Protein AF-A0A3D5FIF0-F1 (afdb_monomer_lite)

Sequence (122 aa):
DTVVPDLCDKGLLDDSTFVRRWVSSRLENRPEGRIKLIQDLCKRGIDRSLAEQVLAEFEGDIGTDDVADRVLARVAHRYTGIEHDAARRRMYGLLARRGFDPDTTRAAVERAMNALTETTAP

Radius of gyration: 19.04 Å; chains: 1; bounding box: 54×19×60 Å

Foldseek 3Di:
DDPDPPVVVVVLVVLLVVLLVVVVVCLVVDAAALVVSLVVCVVVVHDSVSSVVSCVVVVVRHLDLVSLLVVCVVCLVVCQPPDLVVQLVVQLVVRVVRPRDNVSSNVSSVVSSVVSVVVVDD

Structure (mmCIF, N/CA/C/O backbone):
data_AF-A0A3D5FIF0-F1
#
_entry.id   AF-A0A3D5FIF0-F1
#
loop_
_atom_site.group_PDB
_atom_site.id
_atom_site.type_symbol
_atom_site.label_atom_id
_atom_site.label_alt_id
_atom_site.label_comp_id
_atom_site.label_asym_id
_atom_site.label_entity_id
_atom_site.label_seq_id
_atom_site.pdbx_PDB_ins_code
_atom_site.Cartn_x
_atom_site.Cartn_y
_atom_site.Cartn_z
_atom_site.occupancy
_atom_site.B_iso_or_equiv
_atom_site.auth_seq_id
_atom_site.auth_comp_id
_atom_site.auth_asym_id
_atom_site.auth_atom_id
_atom_site.pdbx_PDB_model_num
ATOM 1 N N . ASP A 1 1 ? -28.352 -8.065 39.469 1.00 41.16 1 ASP A N 1
ATOM 2 C CA . ASP A 1 1 ? -28.068 -7.872 38.040 1.00 41.16 1 ASP A CA 1
ATOM 3 C C . ASP A 1 1 ? -27.310 -6.572 37.834 1.00 41.16 1 ASP A C 1
ATOM 5 O O . ASP A 1 1 ? -27.913 -5.523 37.660 1.00 41.16 1 ASP A O 1
ATOM 9 N N . THR A 1 2 ? -25.984 -6.617 37.968 1.00 46.22 2 THR A N 1
ATOM 10 C CA . THR A 1 2 ? -25.124 -5.446 37.754 1.00 46.22 2 THR A CA 1
ATOM 11 C C . THR A 1 2 ? -24.412 -5.666 36.432 1.00 46.22 2 THR A C 1
ATOM 13 O O . THR A 1 2 ? -23.417 -6.383 36.362 1.00 46.22 2 THR A O 1
ATOM 16 N N . VAL A 1 3 ? -25.001 -5.123 35.369 1.00 51.50 3 VAL A N 1
ATOM 17 C CA . VAL A 1 3 ? -24.438 -5.130 34.017 1.00 51.50 3 VAL A CA 1
ATOM 18 C C . VAL A 1 3 ? -23.096 -4.411 34.077 1.00 51.50 3 VAL A C 1
ATOM 20 O O . VAL A 1 3 ? -23.044 -3.259 34.492 1.00 51.50 3 VAL A O 1
ATOM 23 N N . VAL A 1 4 ? -22.026 -5.123 33.731 1.00 53.50 4 VAL A N 1
ATOM 24 C CA . VAL A 1 4 ? -20.632 -4.673 33.783 1.00 53.50 4 VAL A CA 1
ATOM 25 C C . VAL A 1 4 ? -20.371 -3.715 32.612 1.00 53.50 4 VAL A C 1
ATOM 27 O O . VAL A 1 4 ? -20.262 -4.190 31.483 1.00 53.50 4 VAL A O 1
ATOM 30 N N . PRO A 1 5 ? -20.222 -2.393 32.826 1.00 55.22 5 PRO A N 1
ATOM 31 C CA . PRO A 1 5 ? -19.785 -1.472 31.770 1.00 55.22 5 PRO A CA 1
ATOM 32 C C . PRO A 1 5 ? -18.279 -1.633 31.476 1.00 55.22 5 PRO A C 1
ATOM 34 O O . PRO A 1 5 ? -17.781 -1.201 30.446 1.00 55.22 5 PRO A O 1
ATOM 37 N N . ASP A 1 6 ? -17.563 -2.318 32.369 1.00 54.91 6 ASP A N 1
ATOM 38 C CA . ASP A 1 6 ? -16.103 -2.393 32.438 1.00 54.91 6 ASP A CA 1
ATOM 39 C C . ASP A 1 6 ? -15.464 -3.384 31.438 1.00 54.91 6 ASP A C 1
ATOM 41 O O . ASP A 1 6 ? -14.252 -3.383 31.243 1.00 54.91 6 ASP A O 1
ATOM 45 N N . LEU A 1 7 ? -16.257 -4.257 30.801 1.00 56.03 7 LEU A N 1
ATOM 46 C CA . LEU A 1 7 ? -15.753 -5.243 29.831 1.00 56.03 7 LEU A CA 1
ATOM 47 C C . LEU A 1 7 ? -15.559 -4.643 28.433 1.00 56.03 7 LEU A C 1
ATOM 49 O O . LEU A 1 7 ? -14.628 -5.041 27.738 1.00 56.03 7 LEU A O 1
ATOM 53 N N . CYS A 1 8 ? -16.394 -3.677 28.036 1.00 59.53 8 CYS A N 1
ATOM 54 C CA . CYS A 1 8 ? -16.275 -3.023 26.731 1.00 59.53 8 CYS A CA 1
ATOM 55 C C . CYS A 1 8 ? -15.012 -2.160 26.651 1.00 59.53 8 CYS A C 1
ATOM 57 O O . CYS A 1 8 ? -14.255 -2.288 25.692 1.00 59.53 8 CYS A O 1
ATOM 59 N N . ASP A 1 9 ? -14.735 -1.356 27.683 1.00 59.78 9 ASP A N 1
ATOM 60 C CA . ASP A 1 9 ? -13.524 -0.527 27.730 1.00 59.78 9 ASP A CA 1
ATOM 61 C C . ASP A 1 9 ? -12.252 -1.383 27.795 1.00 59.78 9 ASP A C 1
ATOM 63 O O . ASP A 1 9 ? -11.272 -1.087 27.113 1.00 59.78 9 ASP A O 1
ATOM 67 N N . LYS A 1 10 ? -12.275 -2.497 28.544 1.00 62.12 10 LYS A N 1
ATOM 68 C CA . LYS A 1 10 ? -11.155 -3.454 28.584 1.00 62.12 10 LYS A CA 1
ATOM 69 C C . LYS A 1 10 ? -10.923 -4.146 27.237 1.00 62.12 10 LYS A C 1
ATOM 71 O O . LYS A 1 10 ? -9.768 -4.291 26.846 1.00 62.12 10 LYS A O 1
ATOM 76 N N . GLY A 1 11 ? -11.986 -4.530 26.526 1.00 62.84 11 GLY A N 1
ATOM 77 C CA . GLY A 1 11 ? -11.894 -5.133 25.191 1.00 62.84 11 GLY A CA 1
ATOM 78 C C . GLY A 1 11 ? -11.358 -4.161 24.136 1.00 62.84 11 GLY A 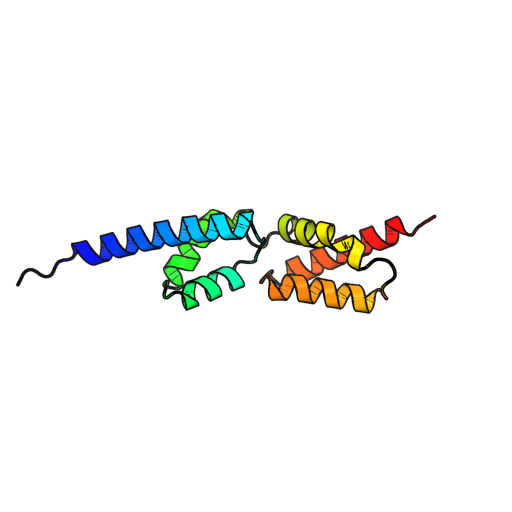C 1
ATOM 79 O O . GLY A 1 11 ? -10.436 -4.500 23.404 1.00 62.84 11 GLY A O 1
ATOM 80 N N . LEU A 1 12 ? -11.852 -2.917 24.121 1.00 63.66 12 LEU A N 1
ATOM 81 C CA . LEU A 1 12 ? -11.388 -1.868 23.200 1.00 63.66 12 LEU A CA 1
ATOM 82 C C . LEU A 1 12 ? -9.912 -1.501 23.419 1.00 63.66 12 LEU A C 1
ATOM 84 O O . LEU A 1 12 ? -9.169 -1.284 22.455 1.00 63.66 12 LEU A O 1
ATOM 88 N N . LEU A 1 13 ? -9.463 -1.437 24.679 1.00 67.44 13 LEU A N 1
ATOM 89 C CA . LEU A 1 13 ? -8.064 -1.143 24.997 1.00 67.44 13 LEU A CA 1
ATOM 90 C C . LEU A 1 13 ? -7.130 -2.275 24.535 1.00 67.44 13 LEU A C 1
ATOM 92 O O . LEU A 1 13 ? -6.061 -1.998 23.975 1.00 67.44 13 LEU A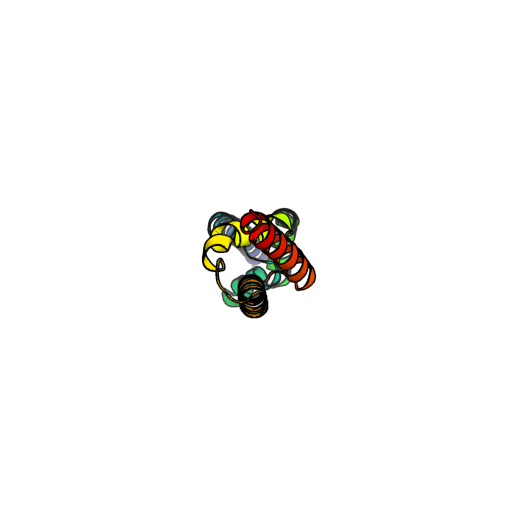 O 1
ATOM 96 N N . ASP A 1 14 ? -7.545 -3.529 24.735 1.00 79.88 14 ASP A N 1
ATOM 97 C CA . ASP A 1 14 ? -6.802 -4.716 24.303 1.00 79.88 14 ASP A CA 1
ATOM 98 C C . ASP A 1 14 ? -6.734 -4.800 22.773 1.00 79.88 14 ASP A C 1
ATOM 100 O O . ASP A 1 14 ? -5.641 -4.883 22.205 1.00 79.88 14 ASP A O 1
ATOM 104 N N . ASP A 1 15 ? -7.868 -4.614 22.092 1.00 83.25 15 ASP A N 1
ATOM 105 C CA . ASP A 1 15 ? -7.941 -4.608 20.631 1.00 83.25 15 ASP A CA 1
ATOM 106 C C . ASP A 1 15 ? -7.060 -3.504 20.033 1.00 83.25 15 ASP A C 1
ATOM 108 O O . ASP A 1 15 ? -6.279 -3.763 19.119 1.00 83.25 15 ASP A O 1
ATOM 112 N N . SER A 1 16 ? -7.088 -2.279 20.573 1.00 87.00 16 SER A N 1
ATOM 113 C CA . SER A 1 16 ? -6.227 -1.192 20.076 1.00 87.00 16 SER A CA 1
ATOM 114 C C . SER A 1 16 ? -4.733 -1.521 20.217 1.00 87.00 16 SER A C 1
ATOM 116 O O . SER A 1 16 ? -3.927 -1.230 19.327 1.00 87.00 16 SER A O 1
ATOM 118 N N . THR A 1 17 ? -4.349 -2.172 21.318 1.00 88.88 17 THR A N 1
ATOM 119 C CA . THR A 1 17 ? -2.967 -2.582 21.591 1.00 88.88 17 THR A CA 1
ATOM 120 C C . THR A 1 17 ? -2.537 -3.702 20.650 1.00 88.88 17 THR A C 1
ATOM 122 O O . THR A 1 17 ? -1.432 -3.662 20.096 1.00 88.88 17 THR A O 1
ATOM 125 N N . PHE A 1 18 ? -3.419 -4.676 20.428 1.00 88.62 18 PHE A N 1
ATOM 126 C CA . PHE A 1 18 ? -3.227 -5.740 19.455 1.00 88.62 18 PHE A CA 1
ATOM 127 C C . PHE A 1 18 ? -3.047 -5.175 18.042 1.00 88.62 18 PHE A C 1
ATOM 129 O O . PHE A 1 18 ? -2.067 -5.512 17.373 1.00 88.62 18 PHE A O 1
ATOM 136 N N . VAL A 1 19 ? -3.932 -4.270 17.608 1.00 92.44 19 VAL A N 1
ATOM 137 C CA . VAL A 1 19 ? -3.884 -3.656 16.275 1.00 92.44 19 VAL A CA 1
ATOM 138 C C . VAL A 1 19 ? -2.577 -2.890 16.080 1.00 92.44 19 VAL A C 1
ATOM 140 O O . VAL A 1 19 ? -1.911 -3.116 15.073 1.00 92.44 19 VAL A O 1
ATOM 143 N N . ARG A 1 20 ? -2.144 -2.061 17.043 1.00 91.88 20 ARG A N 1
ATOM 144 C CA . ARG A 1 20 ? -0.860 -1.334 16.951 1.00 91.88 20 ARG A CA 1
ATOM 145 C C . ARG A 1 20 ? 0.322 -2.274 16.751 1.00 91.88 20 ARG A C 1
ATOM 147 O O . ARG A 1 20 ? 1.115 -2.087 15.829 1.00 91.88 20 ARG A O 1
ATOM 154 N N . ARG A 1 21 ? 0.431 -3.305 17.596 1.00 91.44 21 ARG A N 1
ATOM 155 C CA . ARG A 1 21 ? 1.516 -4.298 17.511 1.00 91.44 21 ARG A CA 1
ATOM 156 C C . ARG A 1 21 ? 1.479 -5.047 16.184 1.00 91.44 21 ARG A C 1
ATOM 158 O O . ARG A 1 21 ? 2.520 -5.265 15.566 1.00 91.44 21 ARG A O 1
ATOM 165 N N . TRP A 1 22 ? 0.284 -5.415 15.731 1.00 91.94 22 TRP A N 1
ATOM 166 C CA . TRP A 1 22 ? 0.096 -6.105 14.464 1.00 91.94 22 TRP A CA 1
ATOM 167 C C . TRP A 1 22 ? 0.501 -5.230 13.268 1.00 91.94 22 TRP A C 1
ATOM 169 O O . TRP A 1 22 ? 1.234 -5.701 12.400 1.00 91.94 22 TRP A O 1
ATOM 179 N N . VAL A 1 23 ? 0.083 -3.959 13.237 1.00 92.06 23 VAL A N 1
ATOM 180 C CA . VAL A 1 23 ? 0.430 -2.998 12.176 1.00 92.06 23 VAL A CA 1
ATOM 181 C C . VAL A 1 23 ? 1.933 -2.741 12.141 1.00 92.06 23 VAL A C 1
ATOM 183 O O . VAL A 1 23 ? 2.537 -2.886 11.081 1.00 92.06 23 VAL A O 1
ATOM 186 N N . SER A 1 24 ? 2.548 -2.438 13.287 1.00 90.31 24 SER A N 1
ATOM 187 C CA . SER A 1 24 ? 3.995 -2.212 13.391 1.00 90.31 24 SER A CA 1
ATOM 188 C C . SER A 1 24 ? 4.787 -3.409 12.851 1.00 90.31 24 SER A C 1
ATOM 190 O O . SER A 1 24 ? 5.586 -3.256 11.927 1.00 90.31 24 SER A O 1
ATOM 192 N N . SER A 1 25 ? 4.463 -4.625 13.305 1.00 89.56 25 SER A 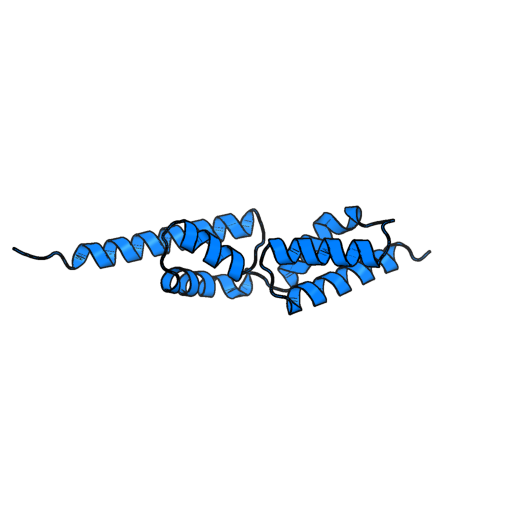N 1
ATOM 193 C CA . SER A 1 25 ? 5.107 -5.848 12.813 1.00 89.56 25 SER A CA 1
ATOM 194 C C . SER A 1 25 ? 4.890 -6.064 11.310 1.00 89.56 25 SER A C 1
ATOM 196 O O . SER A 1 25 ? 5.790 -6.522 10.599 1.00 89.56 25 SER A O 1
ATOM 198 N N . ARG A 1 26 ? 3.706 -5.730 10.781 1.00 88.31 26 ARG A N 1
ATOM 199 C CA . ARG A 1 26 ? 3.444 -5.827 9.340 1.00 88.31 26 ARG A CA 1
ATOM 200 C C . ARG A 1 26 ? 4.312 -4.866 8.551 1.00 88.31 26 ARG A C 1
ATOM 202 O O . ARG A 1 26 ? 4.929 -5.324 7.596 1.00 88.31 26 ARG A O 1
ATOM 209 N N . LEU A 1 27 ? 4.389 -3.599 8.944 1.00 86.00 27 LEU A N 1
ATOM 210 C CA . LEU A 1 27 ? 5.143 -2.578 8.217 1.00 86.00 27 LEU A CA 1
ATOM 211 C C . LEU A 1 27 ? 6.648 -2.852 8.208 1.00 86.00 27 LEU A C 1
ATOM 213 O O . LEU A 1 27 ? 7.279 -2.700 7.161 1.00 86.00 27 LEU A O 1
ATOM 217 N N . GLU A 1 28 ? 7.197 -3.350 9.316 1.00 85.00 28 GLU A N 1
ATOM 218 C CA . GLU A 1 28 ? 8.602 -3.764 9.407 1.00 85.00 28 GLU A CA 1
ATOM 219 C C . GLU A 1 28 ? 8.939 -4.895 8.424 1.00 85.00 28 GLU A C 1
ATOM 221 O O . GLU A 1 28 ? 9.943 -4.847 7.709 1.00 85.00 28 GLU A O 1
ATOM 226 N N . ASN A 1 29 ? 8.080 -5.915 8.355 1.00 84.06 29 ASN A N 1
ATOM 227 C CA . ASN A 1 29 ? 8.327 -7.101 7.533 1.00 84.06 29 ASN A CA 1
ATOM 228 C C . ASN A 1 29 ? 7.933 -6.900 6.065 1.00 84.06 29 ASN A C 1
ATOM 230 O O . ASN A 1 29 ? 8.554 -7.444 5.145 1.00 84.06 29 ASN A O 1
ATOM 234 N N . ARG A 1 30 ? 6.849 -6.165 5.826 1.00 82.56 30 ARG A N 1
ATOM 235 C CA . ARG A 1 30 ? 6.235 -6.015 4.515 1.00 82.56 30 ARG A CA 1
ATOM 236 C C . ARG A 1 30 ? 5.534 -4.662 4.416 1.00 82.56 30 ARG A C 1
ATOM 238 O O . ARG A 1 30 ? 4.415 -4.522 4.901 1.00 82.56 30 ARG A O 1
ATOM 245 N N . PRO A 1 31 ? 6.117 -3.714 3.672 1.00 84.62 31 PRO A N 1
ATOM 246 C CA . PRO A 1 31 ? 5.455 -2.447 3.456 1.00 84.62 31 PRO A CA 1
ATOM 247 C C . PRO A 1 31 ? 4.173 -2.643 2.646 1.00 84.62 31 PRO A C 1
ATOM 249 O O . PRO A 1 31 ? 4.173 -3.296 1.592 1.00 84.62 31 PRO A O 1
ATOM 252 N N . GLU A 1 32 ? 3.075 -2.130 3.183 1.00 86.44 32 GLU A N 1
ATOM 253 C CA . GLU A 1 32 ? 1.714 -2.278 2.678 1.00 86.44 32 GLU A CA 1
ATOM 254 C C . GLU A 1 32 ? 0.992 -0.937 2.799 1.00 86.44 32 GLU A C 1
ATOM 256 O O . GLU A 1 32 ? 1.362 -0.089 3.609 1.00 86.44 32 GLU A O 1
ATOM 261 N N . GLY A 1 33 ? -0.025 -0.735 1.969 1.00 86.62 33 GLY A N 1
ATOM 262 C CA . GLY A 1 33 ? -0.851 0.459 2.021 1.00 86.62 33 GLY A CA 1
ATOM 263 C C . GLY A 1 33 ? -2.081 0.287 2.910 1.00 86.62 33 GLY A C 1
ATOM 264 O O . GLY A 1 33 ? -2.504 -0.825 3.251 1.00 86.62 33 GLY A O 1
ATOM 265 N N . ARG A 1 34 ? -2.678 1.428 3.259 1.00 87.81 34 ARG A N 1
ATOM 266 C CA . ARG A 1 34 ? -3.741 1.560 4.265 1.00 87.81 34 ARG A CA 1
ATOM 267 C C . ARG A 1 34 ? -4.936 0.654 3.989 1.00 87.81 34 ARG A C 1
ATOM 269 O O . ARG A 1 34 ? -5.402 -0.043 4.885 1.00 87.81 34 ARG A O 1
ATOM 276 N N . ILE A 1 35 ? -5.389 0.601 2.736 1.00 87.12 35 ILE A N 1
ATOM 277 C CA . ILE A 1 35 ? -6.562 -0.187 2.326 1.00 87.12 35 ILE A CA 1
ATOM 278 C C . ILE A 1 35 ? -6.368 -1.672 2.648 1.00 87.12 35 ILE A C 1
ATOM 280 O O . ILE A 1 35 ? -7.281 -2.331 3.145 1.00 87.12 35 ILE A O 1
ATOM 284 N N . LYS A 1 36 ? -5.169 -2.204 2.395 1.00 89.44 36 LYS A N 1
ATOM 285 C CA . LYS A 1 36 ? -4.867 -3.613 2.646 1.00 89.44 36 LYS A CA 1
ATOM 286 C C . LYS A 1 36 ? -4.830 -3.919 4.139 1.00 89.44 36 LYS A C 1
ATOM 288 O O . LYS A 1 36 ? -5.376 -4.940 4.547 1.00 89.44 36 LYS A O 1
ATOM 293 N N . LEU A 1 37 ? -4.228 -3.037 4.936 1.00 90.81 37 LEU A N 1
ATOM 294 C CA . LEU A 1 37 ? -4.167 -3.191 6.390 1.00 90.81 37 LEU A CA 1
ATOM 295 C C . LEU A 1 37 ? -5.571 -3.177 7.005 1.00 90.81 37 LEU A C 1
ATOM 297 O O . LEU A 1 37 ? -5.886 -4.073 7.781 1.00 90.81 37 LEU A O 1
ATOM 301 N N . ILE A 1 38 ? -6.445 -2.254 6.583 1.00 91.56 38 ILE A N 1
ATOM 302 C CA . ILE A 1 38 ? -7.855 -2.223 7.015 1.00 91.56 38 ILE A CA 1
ATOM 303 C C . ILE A 1 38 ? -8.553 -3.539 6.662 1.00 91.56 38 ILE A C 1
ATOM 305 O O . ILE A 1 38 ? -9.161 -4.164 7.522 1.00 91.56 38 ILE A O 1
ATOM 309 N N . GLN A 1 39 ? -8.446 -4.003 5.414 1.00 91.00 39 GLN A N 1
ATOM 310 C CA . GLN A 1 39 ? -9.089 -5.253 4.990 1.00 91.00 39 GLN A CA 1
ATOM 311 C C . GLN A 1 39 ? -8.597 -6.466 5.788 1.00 91.00 39 GLN A C 1
ATOM 313 O O . GLN A 1 39 ? -9.387 -7.340 6.143 1.00 91.00 39 GLN A O 1
ATOM 318 N N . ASP A 1 40 ? -7.297 -6.534 6.056 1.00 91.62 40 ASP A N 1
ATOM 319 C CA . ASP A 1 40 ? -6.681 -7.603 6.832 1.00 91.62 40 ASP A CA 1
ATOM 320 C C . ASP A 1 40 ? -7.105 -7.567 8.310 1.00 91.62 40 ASP A C 1
ATOM 322 O O . ASP A 1 40 ? -7.258 -8.629 8.918 1.00 91.62 40 ASP A O 1
ATOM 326 N N . LEU A 1 41 ? -7.312 -6.382 8.882 1.00 92.06 41 LEU A N 1
ATOM 327 C CA . LEU A 1 41 ? -7.824 -6.200 10.242 1.00 92.06 41 LEU A CA 1
ATOM 328 C C . LEU A 1 41 ? -9.314 -6.553 10.332 1.00 92.06 41 LEU A C 1
ATOM 330 O O . LEU A 1 41 ? -9.694 -7.347 11.190 1.00 92.06 41 LEU A O 1
ATOM 334 N N . CYS A 1 42 ? -10.138 -6.093 9.387 1.00 91.56 42 CYS A N 1
ATOM 335 C CA . CYS A 1 42 ? -11.559 -6.445 9.333 1.00 91.56 42 CYS A CA 1
ATOM 336 C C . CYS A 1 42 ? -11.770 -7.963 9.205 1.00 91.56 42 CYS A C 1
ATOM 338 O O . CYS A 1 42 ? -12.645 -8.532 9.851 1.00 91.56 42 CYS A O 1
ATOM 340 N N . LYS A 1 43 ? -10.932 -8.659 8.423 1.00 91.44 43 LYS A N 1
ATOM 341 C CA . LYS A 1 43 ? -10.961 -10.134 8.323 1.00 91.44 43 LYS A CA 1
ATOM 342 C C . LYS A 1 43 ? -10.640 -10.844 9.640 1.00 91.44 43 LYS A C 1
ATOM 344 O O . LYS A 1 43 ? -10.988 -12.010 9.788 1.00 91.44 43 LYS A O 1
ATOM 349 N N . ARG A 1 44 ? -9.955 -10.170 10.566 1.00 88.94 44 ARG A N 1
ATOM 350 C CA . ARG A 1 44 ? -9.641 -10.674 11.910 1.00 88.94 44 ARG A CA 1
ATOM 351 C C . ARG A 1 44 ? -10.727 -10.337 12.936 1.00 88.94 44 ARG A C 1
ATOM 353 O O . ARG A 1 44 ? -10.563 -10.690 14.094 1.00 88.94 44 ARG A O 1
ATOM 360 N N . GLY A 1 45 ? -11.815 -9.688 12.517 1.00 88.94 45 GLY A N 1
ATOM 361 C CA . GLY A 1 45 ? -12.904 -9.271 13.400 1.00 88.94 45 GLY A CA 1
ATOM 362 C C . GLY A 1 45 ? -12.680 -7.922 14.082 1.00 88.94 45 GLY A C 1
ATOM 363 O O . GLY A 1 45 ? -13.481 -7.549 14.929 1.00 88.94 45 GLY A O 1
ATOM 364 N N . ILE A 1 46 ? -11.628 -7.182 13.713 1.00 91.25 46 ILE A N 1
ATOM 365 C CA . ILE A 1 46 ? -11.386 -5.835 14.238 1.00 91.25 46 ILE A CA 1
ATOM 366 C C . ILE A 1 46 ? -12.350 -4.856 13.574 1.00 91.25 46 ILE A C 1
ATOM 368 O O . ILE A 1 46 ? -12.502 -4.865 12.348 1.00 91.25 46 ILE A O 1
ATOM 372 N N . ASP A 1 47 ? -12.968 -3.994 14.378 1.00 90.62 47 ASP A N 1
ATOM 373 C CA . ASP A 1 47 ? -13.846 -2.953 13.863 1.00 90.62 47 ASP A CA 1
ATOM 374 C C . ASP A 1 47 ? -13.096 -1.985 12.935 1.00 90.62 47 ASP A C 1
ATOM 376 O O . ASP A 1 47 ? -11.947 -1.597 13.170 1.00 90.62 47 ASP A O 1
ATOM 380 N N . ARG A 1 48 ? -13.769 -1.574 11.859 1.00 91.25 48 ARG A N 1
ATOM 381 C CA . ARG A 1 48 ? -13.174 -0.703 10.848 1.00 91.25 48 ARG A CA 1
ATOM 382 C C . ARG A 1 48 ? -12.774 0.656 11.419 1.00 91.25 48 ARG A C 1
ATOM 384 O O . ARG A 1 48 ? -11.717 1.157 11.048 1.00 91.25 48 ARG A O 1
ATOM 391 N N . SER A 1 49 ? -13.590 1.242 12.294 1.00 90.19 49 SER A N 1
ATOM 392 C CA . SER A 1 49 ? -13.297 2.551 12.883 1.00 90.19 49 SER A CA 1
ATOM 393 C C . SER A 1 49 ? -12.073 2.484 13.797 1.00 90.19 49 SER A C 1
ATOM 395 O O . SER A 1 49 ? -11.192 3.336 13.696 1.00 90.19 49 SER A O 1
ATOM 397 N N . LEU A 1 50 ? -11.940 1.407 14.582 1.00 89.88 50 LEU A N 1
ATOM 398 C CA . LEU A 1 50 ? -10.751 1.150 15.394 1.00 89.88 50 LEU A CA 1
ATOM 399 C C . LEU A 1 50 ? -9.502 0.956 14.522 1.00 89.88 50 LEU A C 1
ATOM 401 O O . LEU A 1 50 ? -8.448 1.521 14.811 1.00 89.88 50 LEU A O 1
ATOM 405 N N . ALA A 1 51 ? -9.615 0.191 13.433 1.00 91.19 51 ALA A N 1
ATOM 406 C CA . ALA A 1 51 ? -8.520 0.013 12.484 1.00 91.19 51 ALA A CA 1
ATOM 407 C C . ALA A 1 51 ? -8.093 1.349 11.856 1.00 91.19 51 ALA A C 1
ATOM 409 O O . ALA A 1 51 ? -6.905 1.653 11.810 1.00 91.19 51 ALA A O 1
ATOM 410 N N . GLU A 1 52 ? -9.042 2.164 11.393 1.00 91.62 52 GLU A N 1
ATOM 411 C CA . GLU A 1 52 ? -8.762 3.475 10.798 1.00 91.62 52 GLU A CA 1
ATOM 412 C C . GLU A 1 52 ? -8.126 4.445 11.800 1.00 91.62 52 GLU A C 1
ATOM 414 O O . GLU A 1 52 ? -7.183 5.145 11.424 1.00 91.62 52 GLU A O 1
ATOM 419 N N . GLN A 1 53 ? -8.589 4.438 13.054 1.00 91.38 53 GLN A N 1
ATOM 420 C CA . GLN A 1 53 ? -8.028 5.235 14.143 1.00 91.38 53 GLN A CA 1
ATOM 421 C C . GLN A 1 53 ? -6.577 4.844 14.433 1.00 91.38 53 GLN A C 1
ATOM 423 O O . GLN A 1 53 ? -5.708 5.710 14.464 1.00 91.38 53 GLN A O 1
ATOM 428 N N . VAL A 1 54 ? -6.295 3.550 14.610 1.00 91.25 54 VAL A N 1
ATOM 429 C CA . VAL A 1 54 ? -4.931 3.090 14.902 1.00 91.25 54 VAL A CA 1
ATOM 430 C C . VAL A 1 54 ? -4.006 3.322 13.709 1.00 91.25 54 VAL A C 1
ATOM 432 O O . VAL A 1 54 ? -2.874 3.753 13.890 1.00 91.25 54 VAL A O 1
ATOM 435 N N . LEU A 1 55 ? -4.467 3.087 12.478 1.00 90.25 55 LEU A N 1
ATOM 436 C CA . LEU A 1 55 ? -3.652 3.308 11.279 1.00 90.25 55 LEU A CA 1
ATOM 437 C C . LEU A 1 55 ? -3.315 4.786 11.046 1.00 90.25 55 LEU A C 1
ATOM 439 O O . LEU A 1 55 ? -2.309 5.062 10.399 1.00 90.25 55 LEU A O 1
ATOM 443 N N . ALA A 1 56 ? -4.108 5.725 11.571 1.00 90.56 56 ALA A N 1
ATOM 444 C CA . ALA A 1 56 ? -3.774 7.148 11.523 1.00 90.56 56 ALA A CA 1
ATOM 445 C C . ALA A 1 56 ? -2.492 7.474 12.317 1.00 90.56 56 ALA A C 1
ATOM 447 O O . ALA A 1 56 ? -1.763 8.385 11.940 1.00 90.56 56 ALA A O 1
ATOM 448 N N . GLU A 1 57 ? -2.158 6.691 13.352 1.00 90.25 57 GLU A N 1
ATOM 449 C CA . GLU A 1 57 ? -0.897 6.828 14.102 1.00 90.25 57 GLU A CA 1
ATOM 450 C C . GLU A 1 57 ? 0.341 6.489 13.237 1.00 90.25 57 GLU A C 1
ATOM 452 O O . GLU A 1 57 ? 1.447 6.918 13.549 1.00 90.25 57 GLU A O 1
ATOM 457 N N . PHE A 1 58 ? 0.156 5.751 12.134 1.00 87.44 58 PHE A N 1
ATOM 458 C CA . PHE A 1 58 ? 1.214 5.259 11.241 1.00 87.44 58 PHE A CA 1
ATOM 459 C C . PHE A 1 58 ? 1.144 5.879 9.834 1.00 87.44 58 PHE A C 1
ATOM 461 O O . PHE A 1 58 ? 1.719 5.341 8.887 1.00 87.44 58 PHE A O 1
ATOM 468 N N . GLU A 1 59 ? 0.425 6.989 9.651 1.00 81.38 59 GLU A N 1
ATOM 469 C CA . GLU A 1 59 ? 0.195 7.587 8.326 1.00 81.38 59 GLU A CA 1
ATOM 470 C C . GLU A 1 59 ? 1.499 7.965 7.595 1.00 81.38 59 GLU A C 1
ATOM 472 O O . GLU A 1 59 ? 1.563 7.875 6.372 1.00 81.38 59 GLU A O 1
ATOM 477 N N . GLY A 1 60 ? 2.570 8.284 8.332 1.00 81.25 60 GLY A N 1
ATOM 478 C CA . GLY A 1 60 ? 3.901 8.539 7.763 1.00 81.25 60 GLY A CA 1
ATOM 479 C C . GLY A 1 60 ? 4.655 7.293 7.273 1.00 81.25 60 GLY A C 1
ATOM 480 O O . GLY A 1 60 ? 5.576 7.410 6.467 1.00 81.25 60 GLY A O 1
ATOM 481 N N . ASP A 1 61 ? 4.255 6.099 7.714 1.00 81.00 61 ASP A N 1
ATOM 482 C CA . ASP A 1 61 ? 4.931 4.832 7.407 1.00 81.00 61 ASP A CA 1
ATOM 483 C C . ASP A 1 61 ? 4.121 3.934 6.459 1.00 81.00 61 ASP A C 1
ATOM 485 O O . ASP A 1 61 ? 4.648 2.977 5.881 1.00 81.00 61 ASP A O 1
ATOM 489 N N . ILE A 1 62 ? 2.828 4.221 6.290 1.00 85.06 62 ILE A N 1
ATOM 490 C CA . ILE A 1 62 ? 1.900 3.410 5.502 1.00 85.06 62 ILE A CA 1
ATOM 491 C C . ILE A 1 62 ? 1.706 4.020 4.126 1.00 85.06 62 ILE A C 1
ATOM 493 O O . ILE A 1 62 ? 1.183 5.119 3.985 1.00 85.06 62 ILE A O 1
ATOM 497 N N . GLY A 1 63 ? 1.995 3.235 3.089 1.00 79.06 63 GLY A N 1
ATOM 498 C CA . GLY A 1 63 ? 1.577 3.574 1.730 1.00 79.06 63 GLY A CA 1
ATOM 499 C C . GLY A 1 63 ? 2.203 4.844 1.152 1.00 79.06 63 GLY A C 1
ATOM 500 O O . GLY A 1 63 ? 1.751 5.273 0.102 1.00 79.06 63 GLY A O 1
ATOM 501 N N . THR A 1 64 ? 3.221 5.424 1.793 1.00 87.31 64 THR A N 1
ATOM 502 C CA . THR A 1 64 ? 3.866 6.650 1.316 1.00 87.31 64 THR A CA 1
ATOM 50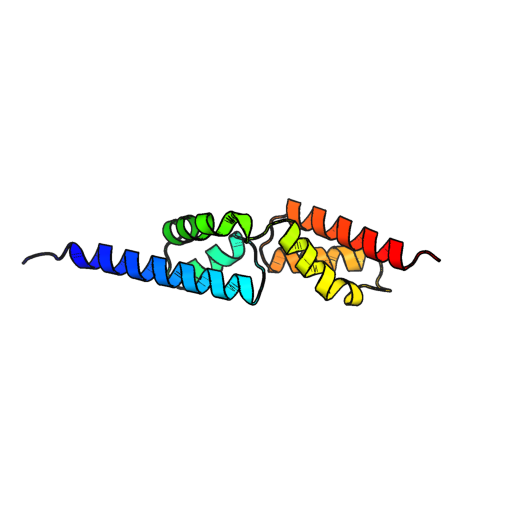3 C C . THR A 1 64 ? 4.721 6.406 0.074 1.00 87.31 64 THR A C 1
ATOM 505 O O . THR A 1 64 ? 5.154 5.280 -0.206 1.00 87.31 64 THR A O 1
ATOM 508 N N . ASP A 1 65 ? 5.005 7.484 -0.655 1.00 88.50 65 ASP A N 1
ATOM 509 C CA . ASP A 1 65 ? 5.867 7.482 -1.839 1.00 88.50 65 ASP A CA 1
ATOM 510 C C . ASP A 1 65 ? 7.231 6.831 -1.570 1.00 88.50 65 ASP A C 1
ATOM 512 O O . ASP A 1 65 ? 7.630 5.918 -2.294 1.00 88.50 65 ASP A O 1
ATOM 516 N N . ASP A 1 66 ? 7.892 7.196 -0.470 1.00 87.94 66 ASP A N 1
ATOM 517 C CA . ASP A 1 66 ? 9.190 6.628 -0.082 1.00 87.94 66 ASP A CA 1
ATOM 518 C C . ASP A 1 66 ? 9.114 5.121 0.189 1.00 87.94 66 ASP A C 1
ATOM 520 O O . ASP A 1 66 ? 10.064 4.357 -0.019 1.00 87.94 66 ASP A O 1
ATOM 524 N N . VAL A 1 67 ? 7.981 4.654 0.707 1.00 89.00 67 VAL A N 1
ATOM 525 C CA . VAL A 1 67 ? 7.754 3.234 0.963 1.00 89.00 67 VAL A CA 1
ATOM 526 C C . VAL A 1 67 ? 7.551 2.484 -0.356 1.00 89.00 67 VAL A C 1
ATOM 528 O O . VAL A 1 67 ? 8.147 1.418 -0.548 1.00 89.00 67 VAL A O 1
ATOM 531 N N . ALA A 1 68 ? 6.753 3.034 -1.272 1.00 92.12 68 ALA A N 1
ATOM 532 C CA . ALA A 1 68 ? 6.533 2.460 -2.596 1.00 92.12 68 ALA A CA 1
ATOM 533 C C . ALA A 1 68 ? 7.842 2.378 -3.399 1.00 92.12 68 ALA A C 1
ATOM 535 O O . ALA A 1 68 ? 8.159 1.323 -3.963 1.00 92.12 68 ALA A O 1
ATOM 536 N N . ASP A 1 69 ? 8.645 3.440 -3.359 1.00 91.69 69 ASP A N 1
ATOM 537 C CA . ASP A 1 69 ? 9.943 3.524 -4.026 1.00 91.69 69 ASP A CA 1
ATOM 538 C C . ASP A 1 69 ? 10.916 2.476 -3.480 1.00 91.69 69 ASP A C 1
ATOM 540 O O . ASP A 1 69 ? 11.506 1.711 -4.246 1.00 91.69 69 ASP A O 1
ATOM 544 N N . ARG A 1 70 ? 11.022 2.338 -2.149 1.00 90.31 70 ARG A N 1
ATOM 545 C CA . ARG A 1 70 ? 11.848 1.292 -1.516 1.00 90.31 70 ARG A CA 1
ATOM 546 C C . ARG A 1 70 ? 11.411 -0.116 -1.915 1.00 90.31 70 ARG A C 1
ATOM 548 O O . ARG A 1 70 ? 12.257 -0.994 -2.107 1.00 90.31 70 ARG A O 1
ATOM 555 N N . VAL A 1 71 ? 10.103 -0.358 -2.038 1.00 91.81 71 VAL A N 1
ATOM 556 C CA . VAL A 1 71 ? 9.578 -1.653 -2.491 1.00 91.81 71 VAL A CA 1
ATOM 557 C C . VAL A 1 71 ? 10.015 -1.941 -3.924 1.00 91.81 71 VAL A C 1
ATOM 559 O O . VAL A 1 71 ? 10.481 -3.055 -4.177 1.00 91.81 71 VAL A O 1
ATOM 562 N N . LEU A 1 72 ? 9.880 -0.979 -4.842 1.00 93.31 72 LEU A N 1
ATOM 563 C CA . LEU A 1 72 ? 10.259 -1.159 -6.244 1.00 93.31 72 LEU A CA 1
ATOM 564 C C . LEU A 1 72 ? 11.773 -1.252 -6.428 1.00 93.31 72 LEU A C 1
ATOM 566 O O . LEU A 1 72 ? 12.219 -2.161 -7.121 1.00 93.31 72 LEU A O 1
ATOM 570 N N . ALA A 1 73 ? 12.566 -0.427 -5.744 1.00 91.06 73 ALA A N 1
ATOM 571 C CA . ALA A 1 73 ? 14.028 -0.467 -5.805 1.00 91.06 73 ALA A CA 1
ATOM 572 C C . ALA A 1 73 ? 14.586 -1.859 -5.454 1.00 91.06 73 ALA A C 1
ATOM 574 O O . ALA A 1 73 ? 15.444 -2.392 -6.158 1.00 91.06 73 ALA A O 1
ATOM 575 N N . ARG A 1 74 ? 14.027 -2.523 -4.429 1.00 89.88 74 ARG A N 1
ATOM 576 C CA . ARG A 1 74 ? 14.421 -3.892 -4.034 1.00 89.88 74 ARG A CA 1
ATOM 577 C C . ARG A 1 74 ? 14.159 -4.947 -5.108 1.00 89.88 74 ARG A C 1
ATOM 579 O O . ARG A 1 74 ? 14.793 -5.999 -5.088 1.00 89.88 74 ARG A O 1
ATOM 586 N N . VAL A 1 75 ? 13.208 -4.716 -6.011 1.00 89.31 75 VAL A N 1
ATOM 587 C CA . VAL A 1 75 ? 12.833 -5.668 -7.068 1.00 89.31 75 VAL A CA 1
ATOM 588 C C . VAL A 1 75 ? 13.150 -5.164 -8.475 1.00 89.31 75 VAL A C 1
ATOM 590 O O . VAL A 1 75 ? 12.886 -5.893 -9.425 1.00 89.31 75 VAL A O 1
ATOM 593 N N . ALA A 1 76 ? 13.726 -3.967 -8.617 1.00 86.75 76 ALA A N 1
ATOM 594 C CA . ALA A 1 76 ? 13.969 -3.304 -9.897 1.00 86.75 76 ALA A CA 1
ATOM 595 C C . ALA A 1 76 ? 14.817 -4.171 -10.838 1.00 86.75 76 ALA A C 1
ATOM 597 O O . ALA A 1 76 ? 14.453 -4.358 -11.995 1.00 86.75 76 ALA A O 1
ATOM 598 N N . HIS A 1 77 ? 15.856 -4.820 -10.301 1.00 87.50 77 HIS A N 1
ATOM 599 C CA . HIS A 1 77 ? 16.715 -5.765 -11.028 1.00 87.50 77 HIS A CA 1
ATOM 600 C C . HIS A 1 77 ? 15.948 -6.909 -11.716 1.00 87.50 77 HIS A C 1
ATOM 602 O O . HIS A 1 77 ? 16.425 -7.478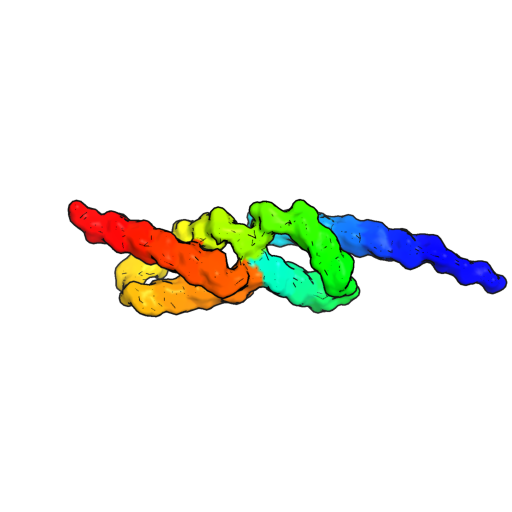 -12.690 1.00 87.50 77 HIS A O 1
ATOM 608 N N . ARG A 1 78 ? 14.749 -7.265 -11.229 1.00 90.25 78 ARG A N 1
ATOM 609 C CA . ARG A 1 78 ? 13.910 -8.314 -11.834 1.00 90.25 78 ARG A CA 1
ATOM 610 C C . ARG A 1 78 ? 13.238 -7.865 -13.124 1.00 90.25 78 ARG A C 1
ATOM 612 O O . ARG A 1 78 ? 12.604 -8.692 -13.768 1.00 90.25 78 ARG A O 1
ATOM 619 N N . TYR A 1 79 ? 13.298 -6.577 -13.446 1.00 89.81 79 TYR A N 1
ATOM 620 C CA . TYR A 1 79 ? 12.665 -5.985 -14.619 1.00 89.81 79 TYR A CA 1
ATOM 621 C C . TYR A 1 79 ? 13.678 -5.497 -15.660 1.00 89.81 79 TYR A C 1
ATOM 623 O O . TYR A 1 79 ? 13.270 -5.058 -16.731 1.00 89.81 79 TYR A O 1
ATOM 631 N N . THR A 1 80 ? 14.980 -5.618 -15.391 1.00 86.25 80 THR A N 1
ATOM 632 C CA . THR A 1 80 ? 16.032 -5.356 -16.378 1.00 86.25 80 THR A CA 1
ATOM 633 C C . THR A 1 80 ? 15.889 -6.312 -17.567 1.00 86.25 80 THR A C 1
ATOM 635 O O . THR A 1 80 ? 15.725 -7.518 -17.382 1.00 86.25 80 THR A O 1
ATOM 638 N N . GLY A 1 81 ? 15.926 -5.778 -18.792 1.00 85.06 81 GLY A N 1
ATOM 639 C CA . GLY A 1 81 ? 15.779 -6.563 -20.027 1.00 85.06 81 GLY A CA 1
ATOM 640 C C . GLY A 1 81 ? 14.350 -7.032 -20.333 1.00 85.06 81 GLY A C 1
ATOM 641 O O . GLY A 1 81 ? 14.145 -7.800 -21.270 1.00 85.06 81 GLY A O 1
ATOM 642 N N . ILE A 1 82 ? 13.356 -6.594 -19.556 1.00 90.38 82 ILE A N 1
ATOM 643 C CA . ILE A 1 82 ? 11.937 -6.817 -19.848 1.00 90.38 82 ILE A CA 1
ATOM 644 C C . ILE A 1 82 ? 11.399 -5.604 -20.603 1.00 90.38 82 ILE A C 1
ATOM 646 O O . ILE A 1 82 ? 11.691 -4.471 -20.234 1.00 90.38 82 ILE A O 1
ATOM 650 N N . GLU A 1 83 ? 10.553 -5.849 -21.606 1.00 91.50 83 GLU A N 1
ATOM 651 C CA . GLU A 1 83 ? 9.820 -4.802 -22.329 1.00 91.50 83 GLU A CA 1
ATOM 652 C C . GLU A 1 83 ? 9.186 -3.772 -21.382 1.00 91.50 83 GLU A C 1
ATOM 654 O O . GLU A 1 83 ? 8.492 -4.139 -20.424 1.00 91.50 83 GLU A O 1
ATOM 659 N N . HIS A 1 84 ? 9.388 -2.482 -21.672 1.00 89.12 84 HIS A N 1
ATOM 660 C CA . HIS A 1 84 ? 9.042 -1.372 -20.774 1.00 89.12 84 HIS A CA 1
ATOM 661 C C . HIS A 1 84 ? 7.577 -1.422 -20.304 1.00 89.12 84 HIS A C 1
ATOM 663 O O . HIS A 1 84 ? 7.293 -1.316 -19.108 1.00 89.12 84 HIS A O 1
ATOM 669 N N . ASP A 1 85 ? 6.636 -1.681 -21.214 1.00 90.81 85 ASP A N 1
ATOM 670 C CA . ASP A 1 85 ? 5.209 -1.779 -20.885 1.00 90.81 85 ASP A CA 1
ATOM 671 C C . ASP A 1 85 ? 4.867 -3.005 -20.032 1.00 90.81 85 ASP A C 1
ATOM 673 O O . ASP A 1 85 ? 3.936 -2.988 -19.218 1.00 90.81 85 ASP A O 1
ATOM 677 N N . ALA A 1 86 ? 5.603 -4.104 -20.203 1.00 93.44 86 ALA A N 1
ATOM 678 C CA . ALA A 1 86 ? 5.448 -5.280 -19.360 1.00 93.44 86 ALA A CA 1
ATOM 679 C C . ALA A 1 86 ? 6.020 -5.031 -17.955 1.00 93.44 86 ALA A C 1
ATOM 681 O O . ALA A 1 86 ? 5.384 -5.417 -16.969 1.00 93.44 86 ALA A O 1
ATOM 682 N N . ALA A 1 87 ? 7.167 -4.354 -17.847 1.00 93.44 87 ALA A N 1
ATOM 683 C CA . ALA A 1 87 ? 7.765 -3.956 -16.575 1.00 93.44 87 ALA A CA 1
ATOM 684 C C . ALA A 1 87 ? 6.832 -3.021 -15.785 1.00 93.44 87 ALA A C 1
ATOM 686 O O . ALA A 1 87 ? 6.485 -3.330 -14.641 1.00 93.44 87 ALA A O 1
ATOM 687 N N . ARG A 1 88 ? 6.319 -1.961 -16.426 1.00 93.69 88 ARG A N 1
ATOM 688 C CA . ARG A 1 88 ? 5.344 -1.021 -15.841 1.00 93.69 88 ARG A CA 1
ATOM 689 C C . ARG A 1 88 ? 4.121 -1.731 -15.270 1.00 93.69 88 ARG A C 1
ATOM 691 O O . ARG A 1 88 ? 3.811 -1.574 -14.090 1.00 93.69 88 ARG A O 1
ATOM 698 N N . ARG A 1 89 ? 3.457 -2.579 -16.066 1.00 94.62 89 ARG A N 1
ATOM 699 C CA . ARG A 1 89 ? 2.269 -3.333 -15.617 1.00 94.62 89 ARG A CA 1
ATOM 700 C C . ARG A 1 89 ? 2.568 -4.248 -14.429 1.00 94.62 89 ARG A C 1
ATOM 702 O O . ARG A 1 89 ? 1.751 -4.359 -13.513 1.00 94.62 89 ARG A O 1
ATOM 709 N N . ARG A 1 90 ? 3.733 -4.905 -14.420 1.00 94.88 90 ARG A N 1
ATOM 710 C CA . ARG A 1 90 ? 4.139 -5.798 -13.323 1.00 94.88 90 ARG A CA 1
ATOM 711 C C . ARG A 1 90 ? 4.422 -5.029 -12.035 1.00 94.88 90 ARG A C 1
ATOM 713 O O . ARG A 1 90 ? 3.960 -5.463 -10.978 1.00 94.88 90 ARG A O 1
ATOM 720 N N . MET A 1 91 ? 5.119 -3.898 -12.122 1.00 95.12 91 MET A N 1
ATOM 721 C CA . MET A 1 91 ? 5.395 -3.030 -10.975 1.00 95.12 91 MET A CA 1
ATOM 722 C C . MET A 1 91 ? 4.117 -2.406 -10.412 1.00 95.12 91 MET A C 1
ATOM 724 O O . MET A 1 91 ? 3.880 -2.498 -9.208 1.00 95.12 91 MET A O 1
ATOM 728 N N . TYR A 1 92 ? 3.238 -1.897 -11.279 1.00 95.69 92 TYR A N 1
ATOM 729 C CA . TYR A 1 92 ? 1.933 -1.378 -10.872 1.00 95.69 92 TYR A CA 1
ATOM 730 C C . TYR A 1 92 ? 1.123 -2.446 -10.128 1.00 95.69 92 TYR A C 1
ATOM 732 O O . TYR A 1 92 ? 0.678 -2.244 -8.999 1.00 95.69 92 TYR A O 1
ATOM 740 N N . GLY A 1 93 ? 0.992 -3.640 -10.717 1.00 94.75 93 GLY A N 1
ATOM 741 C CA . GLY A 1 93 ? 0.260 -4.739 -10.091 1.00 94.75 93 GLY A CA 1
ATOM 742 C C . GLY A 1 93 ? 0.863 -5.184 -8.754 1.00 94.75 93 GLY A C 1
ATOM 743 O O . GLY A 1 93 ? 0.133 -5.622 -7.864 1.00 94.75 93 GLY A O 1
ATOM 744 N N . LEU A 1 94 ? 2.184 -5.084 -8.587 1.00 94.00 94 LEU A N 1
ATOM 745 C CA . LEU A 1 94 ? 2.860 -5.403 -7.330 1.00 94.00 94 LEU A CA 1
ATOM 746 C C . LEU A 1 94 ? 2.446 -4.459 -6.197 1.00 94.00 94 LEU A C 1
ATOM 748 O O . LEU A 1 94 ? 2.129 -4.941 -5.106 1.00 94.00 94 LEU A O 1
ATOM 752 N N . LEU A 1 95 ? 2.457 -3.150 -6.452 1.00 93.69 95 LEU A N 1
ATOM 753 C CA . LEU A 1 95 ? 2.070 -2.134 -5.474 1.00 93.69 95 LEU A CA 1
ATOM 754 C C . LEU A 1 95 ? 0.559 -2.165 -5.211 1.00 93.69 95 LEU A C 1
ATOM 756 O O . LEU A 1 95 ? 0.145 -2.229 -4.055 1.00 93.69 95 LEU A O 1
ATOM 760 N N . ALA A 1 96 ? -0.267 -2.312 -6.248 1.00 91.94 96 ALA A N 1
ATOM 761 C CA . ALA A 1 96 ? -1.714 -2.452 -6.087 1.00 91.94 96 ALA A CA 1
ATOM 762 C C . ALA A 1 96 ? -2.093 -3.649 -5.185 1.00 91.94 96 ALA A C 1
ATOM 764 O O . ALA A 1 96 ? -2.900 -3.517 -4.267 1.00 91.94 96 ALA A O 1
ATOM 765 N N . ARG A 1 97 ? -1.448 -4.818 -5.348 1.00 90.50 97 ARG A N 1
ATOM 766 C CA . ARG A 1 97 ? -1.672 -5.989 -4.462 1.00 90.50 97 ARG A CA 1
ATOM 767 C C . ARG A 1 97 ? -1.191 -5.780 -3.021 1.00 90.50 97 ARG A C 1
ATOM 769 O O . ARG A 1 97 ? -1.597 -6.523 -2.115 1.00 90.50 97 ARG A O 1
ATOM 776 N N . ARG A 1 98 ? -0.300 -4.811 -2.811 1.00 89.56 98 ARG A N 1
ATOM 777 C CA . ARG A 1 98 ? 0.143 -4.350 -1.492 1.00 89.56 98 ARG A CA 1
ATOM 778 C C . ARG A 1 98 ? -0.736 -3.233 -0.925 1.00 89.56 98 ARG A C 1
ATOM 780 O O . ARG A 1 98 ? -0.571 -2.917 0.244 1.00 89.56 98 ARG A O 1
ATOM 787 N N . GLY A 1 99 ? -1.708 -2.730 -1.684 1.00 88.75 99 GLY A N 1
ATOM 788 C CA . GLY A 1 99 ? -2.703 -1.764 -1.220 1.00 88.75 99 GLY A CA 1
ATOM 789 C C . GLY A 1 99 ? -2.241 -0.312 -1.234 1.00 88.75 99 GLY A C 1
ATOM 790 O O . GLY A 1 99 ? -2.871 0.491 -0.552 1.00 88.75 99 GLY A O 1
ATOM 791 N N . PHE A 1 100 ? -1.160 0.004 -1.956 1.00 90.50 100 PHE A N 1
ATOM 792 C CA . PHE A 1 100 ? -0.788 1.391 -2.247 1.00 90.50 100 PHE A CA 1
ATOM 793 C C . PHE A 1 100 ? -1.886 2.037 -3.089 1.00 90.50 100 PHE A C 1
ATOM 795 O O . PHE A 1 100 ? -2.510 1.363 -3.919 1.00 90.50 100 PHE A O 1
ATOM 802 N N . ASP A 1 101 ? -2.139 3.321 -2.861 1.00 90.25 101 ASP A N 1
ATOM 803 C CA . ASP A 1 101 ? -3.107 4.058 -3.656 1.00 90.25 101 ASP A CA 1
ATOM 804 C C . ASP A 1 101 ? -2.624 4.198 -5.117 1.00 90.25 101 ASP A C 1
ATOM 806 O O . ASP A 1 101 ? -1.437 3.998 -5.422 1.00 90.25 101 ASP A O 1
ATOM 810 N N . PRO A 1 102 ? -3.545 4.477 -6.056 1.00 90.44 102 PRO A N 1
ATOM 811 C CA . PRO A 1 102 ? -3.212 4.555 -7.473 1.00 90.44 102 PRO A CA 1
ATOM 812 C C . PRO A 1 102 ? -2.190 5.644 -7.816 1.00 90.44 102 PRO A C 1
ATOM 814 O O . PRO A 1 102 ? -1.383 5.439 -8.726 1.00 90.44 102 PRO A O 1
ATOM 817 N N . ASP A 1 103 ? -2.204 6.773 -7.106 1.00 92.25 103 ASP A N 1
ATOM 818 C CA . ASP A 1 103 ? -1.354 7.921 -7.415 1.00 92.25 103 ASP A CA 1
ATOM 819 C C . ASP A 1 103 ? 0.088 7.677 -6.978 1.00 92.25 103 ASP A C 1
ATOM 821 O O . ASP A 1 103 ? 0.992 7.773 -7.815 1.00 92.25 103 ASP A O 1
ATOM 825 N N . THR A 1 104 ? 0.302 7.236 -5.737 1.00 92.12 104 THR A N 1
ATOM 826 C CA . THR A 1 104 ? 1.616 6.796 -5.250 1.00 92.12 104 THR A CA 1
ATOM 827 C C . THR A 1 104 ? 2.138 5.625 -6.074 1.00 92.12 104 THR A C 1
ATOM 829 O O . THR A 1 104 ? 3.312 5.592 -6.449 1.00 92.12 104 THR A O 1
ATOM 832 N N . THR A 1 105 ? 1.268 4.678 -6.441 1.00 93.56 105 THR A N 1
ATOM 833 C CA . THR A 1 105 ? 1.662 3.559 -7.307 1.00 93.56 105 THR A CA 1
ATOM 834 C C . THR A 1 105 ? 2.178 4.050 -8.656 1.00 93.56 105 THR A C 1
ATOM 836 O O . THR A 1 105 ? 3.237 3.611 -9.105 1.00 93.56 105 THR A O 1
ATOM 839 N N . ARG A 1 106 ? 1.445 4.951 -9.318 1.00 93.94 106 ARG A N 1
ATOM 840 C CA . ARG A 1 106 ? 1.841 5.501 -10.616 1.00 93.94 106 ARG A CA 1
ATOM 841 C C . ARG A 1 106 ? 3.159 6.262 -10.500 1.00 93.94 106 ARG A C 1
ATOM 843 O O . ARG A 1 106 ? 4.067 5.990 -11.279 1.00 93.94 106 ARG A O 1
ATOM 850 N N . ALA A 1 107 ? 3.280 7.156 -9.520 1.00 93.81 107 ALA A N 1
ATOM 851 C CA . ALA A 1 107 ? 4.479 7.963 -9.313 1.00 93.81 107 ALA A CA 1
ATOM 852 C C . ALA A 1 107 ? 5.729 7.097 -9.071 1.00 93.81 107 ALA A C 1
ATOM 854 O O . ALA A 1 107 ? 6.747 7.285 -9.739 1.00 93.81 107 ALA A O 1
ATOM 855 N N . ALA A 1 108 ? 5.626 6.092 -8.198 1.00 94.88 108 ALA A N 1
ATOM 856 C CA . ALA A 1 108 ? 6.724 5.175 -7.904 1.00 94.88 108 ALA A CA 1
ATOM 857 C C . ALA A 1 108 ? 7.140 4.341 -9.127 1.00 94.88 108 ALA A C 1
ATOM 859 O O . ALA A 1 108 ? 8.329 4.124 -9.367 1.00 94.88 108 ALA A O 1
ATOM 860 N N . VAL A 1 109 ? 6.172 3.886 -9.934 1.00 94.69 109 VAL A N 1
ATOM 861 C CA . VAL A 1 109 ? 6.453 3.142 -11.173 1.00 94.69 109 VAL A CA 1
ATOM 862 C C . VAL A 1 109 ? 7.215 4.004 -12.176 1.00 94.69 109 VAL A C 1
ATOM 864 O O . VAL A 1 109 ? 8.180 3.511 -12.757 1.00 94.69 109 VAL A O 1
ATOM 867 N N . GLU A 1 110 ? 6.831 5.269 -12.370 1.00 93.31 110 GLU A N 1
ATOM 868 C CA . GLU A 1 110 ? 7.568 6.176 -13.263 1.00 93.31 110 GLU A CA 1
ATOM 869 C C . GLU A 1 110 ? 9.011 6.379 -12.795 1.00 93.31 110 GLU A C 1
ATOM 871 O O . GLU A 1 110 ? 9.944 6.214 -13.581 1.00 93.31 110 GLU A O 1
ATOM 876 N N . ARG A 1 111 ? 9.212 6.657 -11.500 1.00 93.62 111 ARG A N 1
ATOM 877 C CA . ARG A 1 111 ? 10.554 6.826 -10.921 1.00 93.62 111 ARG A CA 1
ATOM 878 C C . ARG A 1 111 ? 11.414 5.573 -11.107 1.00 93.62 111 ARG A C 1
ATOM 880 O O . ARG A 1 111 ? 12.560 5.673 -11.541 1.00 93.62 111 ARG A O 1
ATOM 887 N N . ALA A 1 112 ? 10.851 4.391 -10.851 1.00 92.69 112 ALA A N 1
ATOM 888 C CA . ALA A 1 112 ? 11.551 3.123 -11.038 1.00 92.69 112 ALA A CA 1
ATOM 889 C C . ALA A 1 112 ? 11.904 2.848 -12.510 1.00 92.69 112 ALA A C 1
ATOM 891 O O . ALA A 1 112 ? 12.993 2.353 -12.797 1.00 92.69 112 ALA A O 1
ATOM 892 N N . MET A 1 113 ? 11.013 3.177 -13.451 1.00 91.62 113 MET A N 1
ATOM 893 C CA . MET A 1 113 ? 11.287 3.030 -14.884 1.00 91.62 113 MET A CA 1
ATOM 894 C C . MET A 1 113 ? 12.397 3.968 -15.357 1.00 91.62 113 MET A C 1
ATOM 896 O O . MET A 1 113 ? 13.274 3.532 -16.103 1.00 91.62 113 MET A O 1
ATOM 900 N N . ASN A 1 114 ? 12.401 5.223 -14.903 1.00 89.81 114 ASN A N 1
ATOM 901 C CA . ASN A 1 114 ? 13.451 6.181 -15.253 1.00 89.81 114 ASN A CA 1
ATOM 902 C C . ASN A 1 114 ? 14.826 5.674 -14.791 1.00 89.81 114 ASN A C 1
ATOM 904 O O . ASN A 1 114 ? 15.743 5.577 -15.605 1.00 89.81 114 ASN A O 1
ATOM 908 N N . ALA A 1 115 ? 14.929 5.196 -13.546 1.00 87.38 115 ALA A N 1
ATOM 909 C CA . ALA A 1 115 ? 16.164 4.622 -13.007 1.00 87.38 115 ALA A CA 1
ATOM 910 C C . ALA A 1 115 ? 16.672 3.389 -13.790 1.00 87.38 115 ALA A C 1
ATOM 912 O O . ALA A 1 115 ? 17.879 3.222 -13.988 1.00 87.38 115 ALA A O 1
ATOM 913 N N . LEU A 1 116 ? 15.771 2.521 -14.272 1.00 84.44 116 LEU A N 1
ATOM 914 C CA . LEU A 1 116 ? 16.140 1.372 -15.115 1.00 84.44 116 LEU A CA 1
ATOM 915 C C . LEU A 1 116 ? 16.686 1.803 -16.485 1.00 84.44 116 LEU A C 1
ATOM 917 O O . LEU A 1 116 ? 17.586 1.158 -17.027 1.00 84.44 116 LEU A O 1
ATOM 921 N N . THR A 1 117 ? 16.150 2.893 -17.033 1.00 78.62 117 THR A N 1
ATOM 922 C CA . THR A 1 117 ? 16.547 3.412 -18.348 1.00 78.62 117 THR A CA 1
ATOM 923 C C . THR A 1 117 ? 17.907 4.112 -18.265 1.00 78.62 117 THR A C 1
ATOM 925 O O . THR A 1 117 ? 18.764 3.872 -19.109 1.00 78.62 117 THR A O 1
ATOM 928 N N . GLU A 1 118 ? 18.150 4.879 -17.197 1.00 70.62 118 GLU A N 1
ATOM 929 C CA . GLU A 1 118 ? 19.439 5.534 -16.916 1.00 70.62 118 GLU A CA 1
ATOM 930 C C . GLU A 1 118 ? 20.576 4.530 -16.678 1.00 70.62 118 GLU A C 1
ATOM 932 O O . GLU A 1 118 ? 21.696 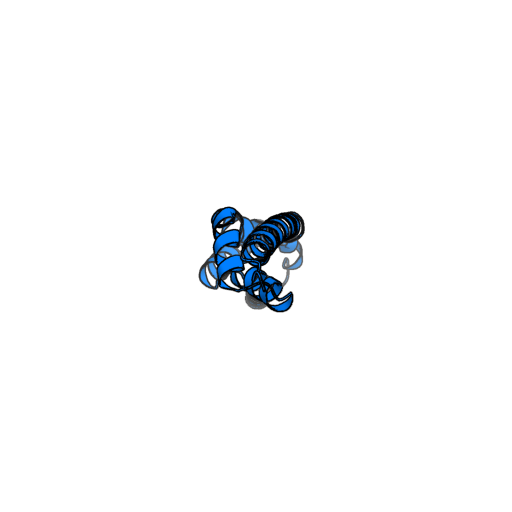4.753 -17.118 1.00 70.62 118 GLU A O 1
ATOM 937 N N . THR A 1 119 ? 20.287 3.378 -16.065 1.00 59.19 119 THR A N 1
ATOM 938 C CA . THR A 1 119 ? 21.284 2.306 -15.862 1.00 59.19 119 THR A CA 1
ATOM 939 C C . THR A 1 119 ? 21.683 1.605 -17.173 1.00 59.19 119 THR A C 1
ATOM 941 O O . THR A 1 119 ? 22.709 0.933 -17.232 1.00 59.19 119 THR A O 1
ATOM 944 N N . THR A 1 120 ? 20.875 1.742 -18.230 1.00 55.00 120 THR A N 1
ATOM 945 C CA . THR A 1 120 ? 21.112 1.120 -19.547 1.00 55.00 120 THR A CA 1
ATOM 946 C C . THR A 1 120 ? 21.770 2.098 -20.539 1.00 55.00 120 THR A C 1
ATOM 948 O O . THR A 1 120 ? 22.102 1.706 -21.658 1.00 55.00 120 THR A O 1
ATOM 951 N N . ALA A 1 121 ? 21.974 3.364 -20.151 1.00 42.12 121 ALA A N 1
ATOM 952 C CA . ALA A 1 121 ? 22.690 4.347 -20.960 1.00 42.12 121 ALA A CA 1
ATOM 953 C C . ALA A 1 121 ? 24.219 4.098 -20.890 1.00 42.12 121 ALA A C 1
ATOM 955 O O . ALA A 1 121 ? 24.727 3.853 -19.795 1.00 42.12 121 ALA A O 1
ATOM 956 N N . PRO A 1 122 ? 24.935 4.105 -22.034 1.00 46.06 122 PRO A N 1
ATOM 957 C CA . PRO A 1 122 ? 26.373 3.827 -22.110 1.00 46.06 122 PRO A CA 1
ATOM 958 C C . PRO A 1 122 ? 27.259 4.942 -21.541 1.00 46.06 122 PRO A C 1
ATOM 960 O O . PRO A 1 122 ? 26.844 6.123 -21.586 1.00 46.06 122 PRO A O 1
#

Secondary structure (DSSP, 8-state):
----THHHHHHHHHHHHHHHHHHHHHHHHS---HHHHHHHHHTTT--HHHHHHHHHTTTTTSS-HHHHHHHHHHHGGGGTTS-HHHHHHHHHHHHHHHT--HHHHHHHHHHHHHHHHHTT--

pLDDT: mean 84.73, std 12.82, range [41.16, 95.69]